Protein AF-A0A7C7U2G2-F1 (afdb_monomer_lite)

Secondary structure (DSSP, 8-state):
-PPPEEEEEEEE-TT-TT-EEEEEEEE-----TT------S-----HHHHHHHHHHHHHT-

Sequence (61 aa):
MSEPVSTQTMEVRKDKWSETRLVEGRIDAVLAENEVLLKIDRFALTANNISYAGAGDMLGY

Radius of gyration: 14.76 Å; chains: 1; bounding box: 26×23×39 Å

pLDDT: mean 91.47, std 6.23, range [62.06, 97.94]

Foldseek 3Di:
DADWDKDWDWDADLVHRVDIDIDIDTDDPDDDPPDDDDDDPDDDDDPVNVVCSVCVVVVVD

Structure (mmCIF, N/CA/C/O backbone):
data_AF-A0A7C7U2G2-F1
#
_entry.id   AF-A0A7C7U2G2-F1
#
loop_
_atom_site.group_PDB
_atom_site.id
_atom_site.type_symbol
_atom_site.label_atom_id
_atom_site.label_alt_id
_atom_site.label_comp_id
_atom_site.label_asym_id
_atom_site.label_entity_id
_atom_site.label_seq_id
_atom_site.pdbx_PDB_ins_code
_atom_site.Cartn_x
_atom_site.Cartn_y
_atom_site.Cartn_z
_atom_site.occupancy
_atom_site.B_iso_or_equiv
_atom_site.auth_seq_id
_atom_site.auth_comp_id
_atom_site.auth_asym_id
_atom_site.auth_atom_id
_atom_site.pdbx_PDB_model_num
ATOM 1 N N . MET A 1 1 ? -3.088 10.579 22.403 1.00 62.06 1 MET A N 1
ATOM 2 C CA . MET A 1 1 ? -2.418 10.457 21.094 1.00 62.06 1 MET A CA 1
ATOM 3 C C . MET A 1 1 ? -2.302 8.978 20.812 1.00 62.06 1 MET A C 1
ATOM 5 O O . MET A 1 1 ? -1.919 8.254 21.725 1.00 62.06 1 MET A O 1
ATOM 9 N N . SER A 1 2 ? -2.724 8.531 19.634 1.00 74.38 2 SER A N 1
ATOM 10 C CA . SER A 1 2 ? -2.567 7.139 19.210 1.00 74.38 2 SER A CA 1
ATOM 11 C C . SER A 1 2 ? -1.080 6.830 19.025 1.00 74.38 2 SER A C 1
ATOM 13 O O . SER A 1 2 ? -0.325 7.710 18.613 1.00 74.38 2 SER A O 1
ATOM 15 N N . GLU A 1 3 ? -0.639 5.609 19.323 1.00 85.69 3 GLU A N 1
ATOM 16 C CA . GLU A 1 3 ? 0.728 5.210 18.977 1.00 85.69 3 GLU A CA 1
ATOM 17 C C . GLU A 1 3 ? 0.855 5.013 17.455 1.00 85.69 3 GLU A C 1
ATOM 19 O O . GLU A 1 3 ? -0.066 4.463 16.842 1.00 85.69 3 GLU A O 1
ATOM 24 N N . PRO A 1 4 ? 1.975 5.428 16.829 1.00 91.06 4 PRO A N 1
ATOM 25 C CA . PRO A 1 4 ? 2.206 5.190 15.410 1.00 91.06 4 PRO A CA 1
ATOM 26 C C . PRO A 1 4 ? 2.203 3.699 15.065 1.00 91.06 4 PRO A C 1
ATOM 28 O O . PRO A 1 4 ? 2.831 2.883 15.743 1.00 91.06 4 PRO A O 1
ATOM 31 N N . VAL A 1 5 ? 1.555 3.346 13.958 1.00 94.94 5 VAL A N 1
ATOM 32 C CA . VAL A 1 5 ? 1.429 1.962 13.488 1.00 94.94 5 VAL A CA 1
ATOM 33 C C . VAL A 1 5 ? 2.496 1.678 12.440 1.00 94.94 5 VAL A C 1
ATOM 35 O O . VAL A 1 5 ? 2.698 2.456 11.508 1.00 94.94 5 VAL A O 1
ATOM 38 N N . SER A 1 6 ? 3.191 0.548 12.586 1.00 95.50 6 SER A N 1
ATOM 39 C CA . SER A 1 6 ? 4.161 0.097 11.583 1.00 95.50 6 SER A CA 1
ATOM 40 C C . SER A 1 6 ? 3.439 -0.445 10.352 1.00 95.50 6 SER A C 1
ATOM 42 O O . SER A 1 6 ? 2.449 -1.166 10.468 1.00 95.50 6 SER A O 1
ATOM 44 N N . THR A 1 7 ? 3.941 -0.102 9.174 1.00 96.19 7 THR A N 1
ATOM 45 C CA . THR A 1 7 ? 3.359 -0.466 7.880 1.00 96.19 7 THR A CA 1
ATOM 46 C C . THR A 1 7 ? 4.432 -1.000 6.948 1.00 96.19 7 THR A C 1
ATOM 48 O O . THR A 1 7 ? 5.625 -0.762 7.143 1.00 96.19 7 THR A O 1
ATOM 51 N N . GLN A 1 8 ? 3.993 -1.724 5.925 1.00 96.38 8 GLN A N 1
ATOM 52 C CA . GLN A 1 8 ? 4.833 -2.122 4.811 1.00 96.38 8 GLN A CA 1
ATOM 53 C C . GLN A 1 8 ? 4.107 -1.779 3.514 1.00 96.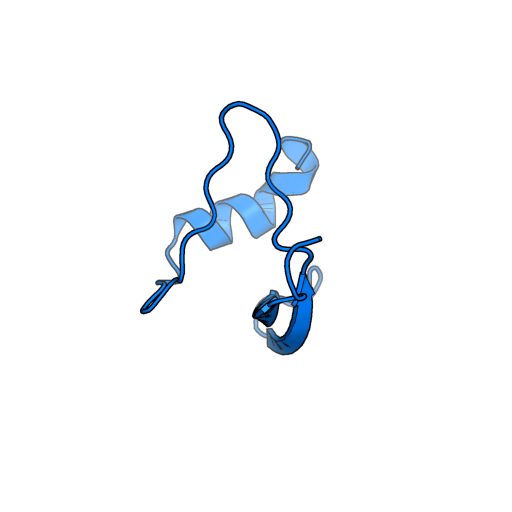38 8 GLN A C 1
ATOM 55 O O . GLN A 1 8 ? 2.951 -2.163 3.329 1.00 96.38 8 GLN A O 1
ATOM 60 N N . THR A 1 9 ? 4.793 -1.078 2.620 1.00 95.88 9 THR A N 1
ATOM 61 C CA . THR A 1 9 ? 4.247 -0.639 1.334 1.00 95.88 9 THR A CA 1
ATOM 62 C C . THR A 1 9 ? 4.995 -1.325 0.205 1.00 95.88 9 THR A C 1
ATOM 64 O O . THR A 1 9 ? 6.226 -1.320 0.180 1.00 95.88 9 THR A O 1
ATOM 67 N N . MET A 1 10 ? 4.259 -1.905 -0.744 1.00 94.88 10 MET A N 1
ATOM 68 C CA . MET A 1 10 ? 4.835 -2.368 -2.003 1.00 94.88 10 MET A CA 1
ATOM 69 C C . MET A 1 10 ? 4.853 -1.214 -3.000 1.00 94.88 10 MET A C 1
ATOM 71 O O . MET A 1 10 ? 3.805 -0.754 -3.446 1.00 94.88 10 MET A O 1
ATOM 75 N N . GLU A 1 11 ? 6.046 -0.761 -3.361 1.00 94.69 11 GLU A N 1
ATOM 76 C CA . GLU A 1 11 ? 6.245 0.320 -4.320 1.00 94.69 11 GLU A CA 1
ATOM 77 C C . GLU A 1 11 ? 6.718 -0.242 -5.660 1.00 94.69 11 GLU A C 1
ATOM 79 O O . GLU A 1 11 ? 7.569 -1.134 -5.704 1.00 94.69 11 GLU A O 1
ATOM 84 N N . VAL A 1 12 ? 6.181 0.302 -6.753 1.00 93.25 12 VAL A N 1
ATOM 85 C CA . VAL A 1 12 ? 6.552 -0.039 -8.132 1.00 93.25 12 VAL A CA 1
ATOM 86 C C . VAL A 1 12 ? 7.295 1.143 -8.738 1.00 93.25 12 VAL A C 1
ATOM 88 O O . VAL A 1 12 ? 6.856 2.289 -8.630 1.00 93.25 12 VAL A O 1
ATOM 91 N N . ARG A 1 13 ? 8.425 0.886 -9.393 1.00 93.44 13 ARG A N 1
ATOM 92 C CA . ARG A 1 13 ? 9.214 1.940 -10.024 1.00 93.44 13 ARG A CA 1
ATOM 93 C C . ARG A 1 13 ? 8.517 2.449 -11.296 1.00 93.44 13 ARG A C 1
ATOM 95 O O . ARG A 1 13 ? 8.273 1.681 -12.224 1.00 93.44 13 ARG A O 1
ATOM 102 N N . LYS A 1 14 ? 8.224 3.754 -11.354 1.00 90.00 14 LYS A N 1
ATOM 103 C CA . LYS A 1 14 ? 7.388 4.386 -12.396 1.00 90.00 14 LYS A CA 1
ATOM 104 C C . LYS A 1 14 ? 7.888 4.184 -13.834 1.00 90.00 14 LYS A C 1
ATOM 106 O O . LYS A 1 14 ? 7.081 3.945 -14.724 1.00 90.00 14 LYS A O 1
ATOM 111 N N . ASP A 1 15 ? 9.196 4.260 -14.062 1.00 91.06 15 ASP A N 1
ATOM 112 C CA . ASP A 1 15 ? 9.841 4.088 -15.374 1.00 91.06 15 ASP A CA 1
ATOM 113 C C . ASP A 1 15 ? 10.190 2.622 -15.694 1.00 91.06 15 ASP A C 1
ATOM 115 O O . ASP A 1 15 ? 10.647 2.323 -16.797 1.00 91.06 15 ASP A O 1
ATOM 119 N N . LYS A 1 16 ? 9.989 1.692 -14.747 1.00 93.88 16 LYS A N 1
ATOM 120 C CA . LYS A 1 16 ? 10.322 0.273 -14.918 1.00 93.88 16 LYS A CA 1
ATOM 121 C C . LYS A 1 16 ? 9.466 -0.623 -14.020 1.00 93.88 16 LYS A C 1
ATOM 123 O O . LYS A 1 16 ? 9.897 -1.052 -12.956 1.00 93.88 16 LYS A O 1
ATOM 128 N N . TRP A 1 17 ? 8.261 -0.954 -14.480 1.00 90.69 17 TRP A N 1
ATOM 129 C CA . TRP A 1 17 ? 7.223 -1.605 -13.660 1.00 90.69 17 TRP A CA 1
ATOM 130 C C . TRP A 1 17 ? 7.557 -3.013 -13.157 1.00 90.69 17 TRP A C 1
ATOM 132 O O . TRP A 1 17 ? 6.920 -3.503 -12.231 1.00 90.69 17 TRP A O 1
ATOM 142 N N . SER A 1 18 ? 8.559 -3.669 -13.743 1.00 91.44 18 SER A N 1
ATOM 143 C CA . SER A 1 18 ? 9.078 -4.943 -13.238 1.00 91.44 18 SER A CA 1
ATOM 144 C C . SER A 1 18 ? 9.948 -4.788 -11.984 1.00 91.44 18 SER A C 1
ATOM 146 O O . SER A 1 18 ? 10.309 -5.788 -11.373 1.00 91.44 18 SER A O 1
ATOM 148 N N . GLU A 1 19 ? 10.352 -3.565 -11.631 1.00 95.94 19 GLU A N 1
ATOM 149 C CA . GLU A 1 19 ? 11.118 -3.275 -10.420 1.00 95.94 19 GLU A CA 1
ATOM 150 C C . GLU A 1 19 ? 10.179 -2.851 -9.291 1.00 95.94 19 GLU A C 1
ATOM 152 O O . GLU A 1 19 ? 9.514 -1.814 -9.358 1.00 95.94 19 GLU A O 1
ATOM 157 N N . THR A 1 20 ? 10.162 -3.655 -8.231 1.00 95.50 20 THR A N 1
ATOM 158 C CA . THR A 1 20 ? 9.353 -3.423 -7.033 1.00 95.50 20 THR A CA 1
ATOM 159 C C . THR A 1 20 ? 10.209 -3.473 -5.779 1.00 95.50 20 THR A C 1
ATOM 161 O O . THR A 1 20 ? 11.199 -4.205 -5.733 1.00 95.50 20 THR A O 1
ATOM 164 N N . ARG A 1 21 ? 9.796 -2.766 -4.728 1.00 96.81 21 ARG A N 1
ATOM 165 C CA . ARG A 1 21 ? 10.399 -2.876 -3.393 1.00 96.81 21 ARG A CA 1
ATOM 166 C C . ARG A 1 21 ? 9.337 -2.911 -2.304 1.00 96.81 21 ARG A C 1
ATOM 168 O O . ARG A 1 21 ? 8.244 -2.386 -2.490 1.00 96.81 21 ARG A O 1
ATOM 175 N N . LEU A 1 22 ? 9.689 -3.502 -1.168 1.00 96.88 22 LEU A N 1
ATOM 176 C CA . LEU A 1 22 ? 8.928 -3.372 0.069 1.00 96.88 22 LEU A CA 1
ATOM 177 C C . LEU A 1 22 ? 9.612 -2.324 0.943 1.00 96.88 22 LEU A C 1
ATOM 179 O O . LEU A 1 22 ? 10.814 -2.417 1.187 1.00 96.88 22 LEU A O 1
ATOM 183 N N . VAL A 1 23 ? 8.851 -1.328 1.382 1.00 97.94 23 VAL A N 1
ATOM 184 C CA . VAL A 1 23 ? 9.332 -0.241 2.238 1.00 97.94 23 VAL A CA 1
ATOM 185 C C . VAL A 1 23 ? 8.629 -0.337 3.579 1.00 97.94 23 VAL A C 1
ATOM 187 O O . VAL A 1 23 ? 7.401 -0.353 3.636 1.00 97.94 23 VAL A O 1
ATOM 190 N N . GLU A 1 24 ? 9.408 -0.418 4.653 1.00 97.88 24 GLU A N 1
ATOM 191 C CA . GLU A 1 24 ? 8.888 -0.306 6.012 1.00 97.88 24 GLU A CA 1
ATOM 192 C C . GLU A 1 24 ? 8.643 1.164 6.355 1.00 97.88 24 GLU A C 1
ATOM 194 O O . GLU A 1 24 ? 9.449 2.039 6.033 1.00 97.88 24 GLU A O 1
ATOM 199 N N . GLY A 1 25 ? 7.531 1.436 7.026 1.00 95.69 25 GLY A N 1
ATOM 200 C CA . GLY A 1 25 ? 7.138 2.784 7.405 1.00 95.69 25 GLY A CA 1
ATOM 201 C C . GLY A 1 25 ? 6.375 2.820 8.718 1.00 95.69 25 GLY A C 1
ATOM 202 O O . GLY A 1 25 ? 6.055 1.793 9.320 1.00 95.69 25 GLY A O 1
ATOM 203 N N . ARG A 1 26 ? 6.060 4.033 9.165 1.00 95.75 26 ARG A N 1
ATOM 204 C CA . ARG A 1 26 ? 5.169 4.282 10.299 1.00 95.75 26 ARG A CA 1
ATOM 205 C C . ARG A 1 26 ? 4.140 5.324 9.900 1.00 95.75 26 ARG A C 1
ATOM 207 O O . ARG A 1 26 ? 4.507 6.332 9.304 1.00 95.75 26 ARG A O 1
ATOM 214 N N . ILE A 1 27 ? 2.884 5.077 10.240 1.00 92.81 27 ILE A N 1
ATOM 215 C CA . ILE A 1 27 ? 1.783 6.021 10.039 1.00 92.81 27 ILE A CA 1
ATOM 216 C C . ILE A 1 27 ? 1.224 6.449 11.391 1.00 92.81 27 ILE A C 1
ATOM 218 O O . ILE A 1 27 ? 1.299 5.690 12.360 1.00 92.81 27 ILE A O 1
ATOM 222 N N . ASP A 1 28 ? 0.667 7.654 11.459 1.00 91.00 28 ASP A N 1
ATOM 223 C CA . ASP A 1 28 ? -0.140 8.048 12.610 1.00 91.00 28 ASP A CA 1
ATOM 224 C C . ASP A 1 28 ? -1.445 7.232 12.616 1.00 91.00 28 ASP A C 1
ATOM 226 O O . ASP A 1 28 ? -1.988 6.892 11.565 1.00 91.00 28 ASP A O 1
ATOM 230 N N . ALA A 1 29 ? -1.921 6.886 13.807 1.00 90.25 29 ALA A N 1
ATOM 231 C CA . ALA A 1 29 ? -3.198 6.216 14.019 1.00 90.25 29 ALA A CA 1
ATOM 232 C C . ALA A 1 29 ? -4.261 7.165 14.597 1.00 90.25 29 ALA A C 1
ATOM 234 O O . ALA A 1 29 ? -5.289 6.718 15.108 1.00 90.25 29 ALA A O 1
ATOM 235 N N . VAL A 1 30 ? -4.013 8.475 14.592 1.00 93.19 30 VAL A N 1
ATOM 236 C CA . VAL A 1 30 ? -5.047 9.489 14.814 1.00 93.19 30 VAL A CA 1
ATOM 237 C C . VAL A 1 30 ? -5.925 9.571 13.565 1.00 93.19 30 VAL A C 1
ATOM 239 O O . VAL A 1 30 ? -5.426 9.791 12.468 1.00 93.19 30 VAL A O 1
ATOM 242 N N . LEU A 1 31 ? -7.233 9.393 13.750 1.00 92.50 31 LEU A N 1
ATOM 243 C CA . LEU A 1 31 ? -8.238 9.443 12.688 1.00 92.50 31 LEU A CA 1
ATOM 244 C C . LEU A 1 31 ? -9.049 10.734 12.789 1.00 92.50 31 LEU A C 1
ATOM 246 O O . LEU A 1 31 ? -9.413 11.153 13.893 1.00 92.50 31 LEU A O 1
ATOM 250 N N . ALA A 1 32 ? -9.346 11.346 11.645 1.00 94.25 32 ALA A N 1
ATOM 251 C CA . ALA A 1 32 ? -10.307 12.434 11.547 1.00 94.25 32 ALA A CA 1
ATOM 252 C C . ALA A 1 32 ? -11.753 11.911 11.597 1.00 94.25 32 ALA A C 1
ATOM 254 O O . ALA A 1 32 ? -12.025 10.706 11.592 1.00 94.25 32 ALA A O 1
ATOM 255 N N . GLU A 1 33 ? -12.711 12.837 11.648 1.00 96.88 33 GLU A N 1
ATOM 256 C CA . GLU A 1 33 ? -14.124 12.484 11.544 1.00 96.88 33 GLU A CA 1
ATOM 257 C C . GLU A 1 33 ? -14.389 11.748 10.219 1.00 96.88 33 GLU A C 1
ATOM 259 O O . GLU A 1 33 ? -14.003 12.219 9.150 1.00 96.88 33 GLU A O 1
ATOM 264 N N . ASN A 1 34 ? -15.077 10.605 10.299 1.00 97.12 34 ASN A N 1
ATOM 265 C CA . ASN A 1 34 ? -15.395 9.710 9.177 1.00 97.12 34 ASN A CA 1
ATOM 266 C C . ASN A 1 34 ? -14.210 8.938 8.564 1.00 97.12 34 ASN A C 1
ATOM 268 O O . ASN A 1 34 ? -14.363 8.354 7.490 1.00 97.12 34 ASN A O 1
ATOM 272 N N . GLU A 1 35 ? -13.065 8.859 9.243 1.00 95.50 35 GLU A N 1
ATOM 273 C CA . GLU A 1 35 ? -11.963 7.981 8.838 1.00 95.50 35 GLU A CA 1
ATOM 274 C C . GLU A 1 35 ? -11.964 6.646 9.592 1.00 95.50 35 GLU A C 1
ATOM 276 O O . GLU A 1 35 ? -12.403 6.535 10.738 1.00 95.50 35 GLU A O 1
ATOM 281 N N . VAL A 1 36 ? -11.4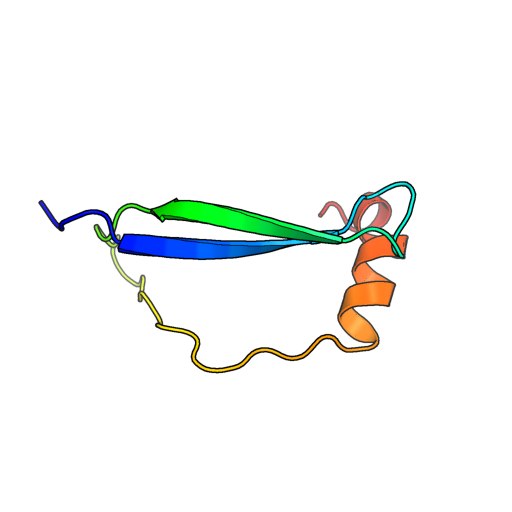26 5.613 8.940 1.00 94.50 36 VAL A N 1
ATOM 282 C CA . VAL A 1 36 ? -11.184 4.297 9.538 1.00 94.50 36 VAL A CA 1
ATOM 283 C C . VAL A 1 36 ? -9.789 3.806 9.170 1.00 94.50 36 VAL A C 1
ATOM 285 O O . VAL A 1 36 ? -9.341 3.981 8.038 1.00 94.50 36 VAL A O 1
ATOM 288 N N . LEU A 1 37 ? -9.118 3.142 10.113 1.00 93.88 37 LEU A N 1
ATOM 289 C CA . LEU A 1 37 ? -7.855 2.453 9.864 1.00 93.88 37 LEU A CA 1
ATOM 290 C C . LEU A 1 37 ? -8.102 0.951 9.741 1.00 93.88 37 LEU A C 1
ATOM 292 O O . LEU A 1 37 ? -8.607 0.319 10.669 1.00 93.88 37 LEU A O 1
ATOM 296 N N . LEU A 1 38 ? -7.719 0.376 8.603 1.00 94.31 38 LEU A N 1
ATOM 297 C CA . LEU A 1 38 ? -7.859 -1.051 8.335 1.00 94.31 38 LEU A CA 1
ATOM 298 C C . LEU A 1 38 ? -6.491 -1.727 8.314 1.00 94.31 38 LEU A C 1
ATOM 300 O O . LEU A 1 38 ? -5.574 -1.287 7.622 1.00 94.31 38 LEU A O 1
ATOM 304 N N . LYS A 1 39 ? -6.378 -2.851 9.023 1.00 94.56 39 LYS A N 1
ATOM 305 C CA 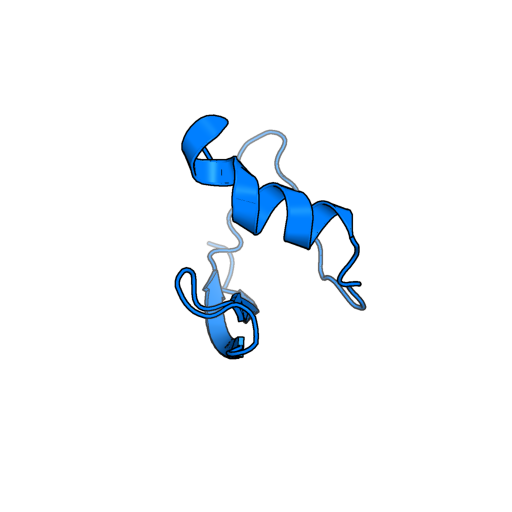. LYS A 1 39 ? -5.252 -3.766 8.849 1.00 94.56 39 LYS A CA 1
ATOM 306 C C . LYS A 1 39 ? -5.523 -4.650 7.635 1.00 94.56 39 LYS A C 1
ATOM 308 O O . LYS A 1 39 ? -6.496 -5.399 7.615 1.00 94.56 39 LYS A O 1
ATOM 313 N N . ILE A 1 40 ? -4.650 -4.571 6.638 1.00 94.69 40 ILE A N 1
ATOM 314 C CA . ILE A 1 40 ? -4.739 -5.398 5.435 1.00 94.69 40 ILE A CA 1
ATOM 315 C C . ILE A 1 40 ? -3.984 -6.706 5.671 1.00 94.69 40 ILE A C 1
ATOM 317 O O . ILE A 1 40 ? -2.766 -6.698 5.820 1.00 94.69 40 ILE A O 1
ATOM 321 N N . ASP A 1 41 ? -4.697 -7.834 5.682 1.00 95.19 41 ASP A N 1
ATOM 322 C CA . ASP A 1 41 ? -4.064 -9.154 5.816 1.00 95.19 41 ASP A CA 1
ATOM 323 C C . ASP A 1 41 ? -3.569 -9.705 4.471 1.00 95.19 41 ASP A C 1
ATOM 325 O O . ASP A 1 41 ? -2.584 -10.441 4.414 1.00 95.19 41 ASP A O 1
ATOM 329 N N . ARG A 1 42 ? -4.263 -9.373 3.373 1.00 94.12 42 ARG A N 1
ATOM 330 C CA . ARG A 1 42 ? -3.909 -9.774 2.004 1.00 94.12 42 ARG A CA 1
ATOM 331 C C . ARG A 1 42 ? -4.306 -8.685 1.018 1.00 94.12 42 ARG A C 1
ATOM 333 O O . ARG A 1 42 ? -5.389 -8.118 1.130 1.00 94.12 42 ARG A O 1
ATOM 340 N N . PHE A 1 43 ? -3.463 -8.456 0.020 1.00 92.00 43 PHE A N 1
ATOM 341 C CA . PHE A 1 43 ? -3.772 -7.616 -1.133 1.00 92.00 43 PHE A CA 1
ATOM 342 C C . PHE A 1 43 ? -3.415 -8.367 -2.422 1.00 92.00 43 PHE A C 1
ATOM 344 O O . PHE A 1 43 ? -2.620 -9.308 -2.396 1.00 92.00 43 PHE A O 1
ATOM 351 N 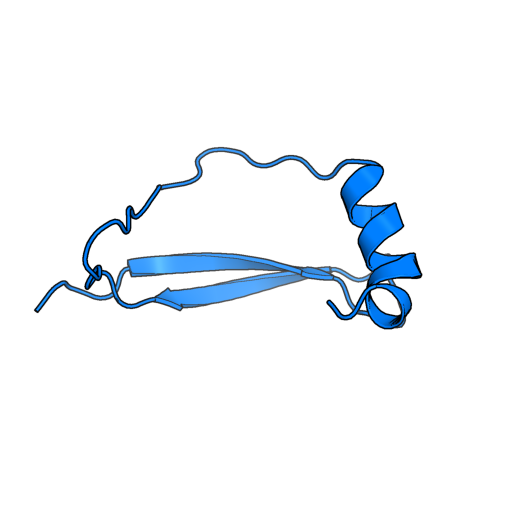N . ALA A 1 44 ? -4.017 -7.972 -3.541 1.00 92.12 44 ALA A N 1
ATOM 352 C CA . ALA A 1 44 ? -3.762 -8.566 -4.848 1.00 92.12 44 ALA A CA 1
ATOM 353 C C . ALA A 1 44 ? -3.356 -7.483 -5.849 1.00 92.12 44 ALA A C 1
ATOM 355 O O . ALA A 1 44 ? -3.949 -6.405 -5.874 1.00 92.12 44 ALA A O 1
ATOM 356 N N . LEU A 1 45 ? -2.376 -7.797 -6.698 1.00 89.56 45 LEU A N 1
ATOM 357 C CA . LEU A 1 45 ? -2.062 -7.004 -7.880 1.00 89.56 45 LEU A CA 1
ATOM 358 C C . LEU A 1 45 ? -2.918 -7.506 -9.048 1.00 89.56 45 LEU A C 1
ATOM 360 O O . LEU A 1 45 ? -2.903 -8.692 -9.374 1.00 89.56 45 LEU A O 1
ATOM 364 N N . THR A 1 46 ? -3.670 -6.605 -9.669 1.00 93.38 46 THR A N 1
ATOM 365 C CA . THR A 1 46 ? -4.608 -6.915 -10.756 1.00 93.38 46 THR A CA 1
ATOM 366 C C . THR A 1 46 ? -4.265 -6.131 -12.020 1.00 93.38 46 THR A C 1
ATOM 368 O O . THR A 1 46 ? -3.468 -5.192 -11.992 1.00 93.38 46 THR A O 1
ATOM 371 N N . ALA A 1 47 ? -4.913 -6.468 -13.139 1.00 92.88 47 ALA A N 1
ATOM 372 C CA . ALA A 1 47 ? -4.751 -5.732 -14.395 1.00 92.88 47 ALA A CA 1
ATOM 373 C C . ALA A 1 47 ? -5.064 -4.231 -14.250 1.00 92.88 47 ALA A C 1
ATOM 375 O O . ALA A 1 47 ? -4.412 -3.399 -14.874 1.00 92.88 47 ALA A O 1
ATOM 376 N N . ASN A 1 48 ? -6.008 -3.877 -13.376 1.00 90.56 48 ASN A N 1
ATOM 377 C CA . ASN A 1 48 ? -6.412 -2.494 -13.158 1.00 90.56 48 ASN A CA 1
ATOM 378 C C . ASN A 1 48 ? -5.283 -1.646 -12.529 1.00 90.56 48 ASN A C 1
ATOM 380 O O . ASN A 1 48 ? -5.100 -0.493 -12.913 1.00 90.56 48 ASN A O 1
ATOM 384 N N . ASN A 1 49 ? -4.439 -2.241 -11.673 1.00 91.06 49 ASN A N 1
ATOM 385 C CA . ASN A 1 49 ? -3.250 -1.568 -11.139 1.00 91.06 49 ASN A CA 1
ATOM 386 C C . ASN A 1 49 ? -2.240 -1.211 -12.245 1.00 91.06 49 ASN A C 1
ATOM 388 O O . ASN A 1 49 ? -1.624 -0.151 -12.191 1.00 91.06 49 ASN A O 1
ATOM 392 N N . ILE A 1 50 ? -2.094 -2.067 -13.263 1.00 89.62 50 ILE A N 1
ATOM 393 C CA . ILE A 1 50 ? -1.196 -1.820 -14.403 1.00 89.62 50 ILE A CA 1
ATOM 394 C C . ILE A 1 50 ? -1.776 -0.749 -15.329 1.00 89.62 50 ILE A C 1
ATOM 396 O O . ILE A 1 50 ? -1.054 0.142 -15.773 1.00 89.62 50 ILE A O 1
ATOM 400 N N . SER A 1 51 ? -3.087 -0.789 -15.584 1.00 89.44 51 SER A N 1
ATOM 401 C CA . SER A 1 51 ? -3.766 0.245 -16.371 1.00 89.44 51 SER A CA 1
ATOM 402 C C . SER A 1 51 ? -3.599 1.633 -15.749 1.00 89.44 51 SER A C 1
ATOM 404 O O . SER A 1 51 ? -3.280 2.578 -16.469 1.00 89.44 51 SER A O 1
ATOM 406 N N . TYR A 1 52 ? -3.729 1.760 -14.425 1.00 88.62 52 TYR A N 1
ATOM 407 C CA . TYR A 1 52 ? -3.477 3.031 -13.743 1.00 88.62 52 TYR A CA 1
ATOM 408 C C . TYR A 1 52 ? -2.002 3.417 -13.691 1.00 88.62 52 TYR A C 1
ATOM 410 O O . TYR A 1 52 ? -1.703 4.598 -13.808 1.00 88.62 52 TYR A O 1
ATOM 418 N N . ALA A 1 53 ? -1.069 2.468 -13.598 1.00 87.69 53 ALA A N 1
ATOM 419 C CA . ALA A 1 53 ? 0.353 2.795 -13.705 1.00 87.69 53 ALA A CA 1
ATOM 420 C C . ALA A 1 53 ? 0.706 3.418 -15.073 1.00 87.69 53 ALA A C 1
ATOM 422 O O . ALA A 1 53 ? 1.532 4.324 -15.139 1.00 87.69 53 ALA A O 1
ATOM 423 N N . GLY A 1 54 ? 0.064 2.960 -16.155 1.00 89.94 54 GLY A N 1
ATOM 424 C CA . GLY A 1 54 ? 0.278 3.486 -17.507 1.00 89.94 54 GLY A CA 1
ATOM 425 C C . GLY A 1 54 ? -0.482 4.774 -17.834 1.00 89.94 54 GLY A C 1
ATOM 426 O O . GLY A 1 54 ? 0.046 5.621 -18.548 1.00 89.94 54 GLY A O 1
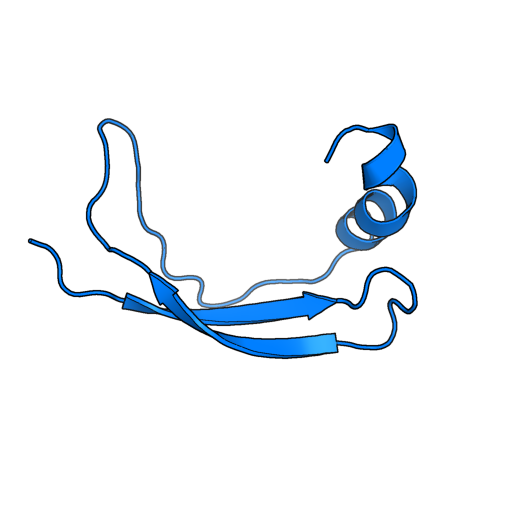ATOM 427 N N . ALA A 1 55 ? -1.711 4.925 -17.335 1.00 90.62 55 ALA A N 1
ATOM 428 C CA . ALA A 1 55 ? -2.583 6.058 -17.659 1.00 90.62 55 ALA A CA 1
ATOM 429 C C . ALA A 1 55 ? -2.693 7.107 -16.538 1.00 90.62 55 ALA A C 1
ATOM 431 O O . ALA A 1 55 ? -3.312 8.145 -16.753 1.00 90.62 55 ALA A O 1
ATOM 432 N N . GLY A 1 56 ? -2.121 6.861 -15.356 1.00 85.50 56 GLY A N 1
ATOM 433 C CA . GLY A 1 56 ? -2.305 7.690 -14.159 1.00 85.50 56 GLY A CA 1
ATOM 434 C C . GLY A 1 56 ? -1.954 9.158 -14.379 1.00 85.50 56 GLY A C 1
ATOM 435 O O . GLY A 1 56 ? -2.770 10.023 -14.078 1.00 85.50 56 GLY A O 1
ATOM 436 N N . ASP A 1 57 ? -0.828 9.424 -15.045 1.00 85.88 57 ASP A N 1
ATOM 437 C CA . ASP A 1 57 ? -0.405 10.789 -15.387 1.00 85.88 57 ASP A CA 1
ATOM 438 C C . ASP A 1 57 ? -1.428 11.519 -16.274 1.00 85.88 57 ASP A C 1
ATOM 440 O O . ASP A 1 57 ? -1.639 12.720 -16.128 1.00 85.88 57 ASP A O 1
ATOM 444 N N . MET A 1 58 ? -2.095 10.802 -17.186 1.00 89.25 58 MET A N 1
ATOM 445 C CA . MET A 1 58 ? -3.154 11.371 -18.029 1.00 89.25 58 MET A CA 1
ATOM 446 C C . MET A 1 58 ? -4.462 11.584 -17.259 1.00 89.25 58 MET A C 1
ATOM 448 O O . MET A 1 58 ? -5.247 12.459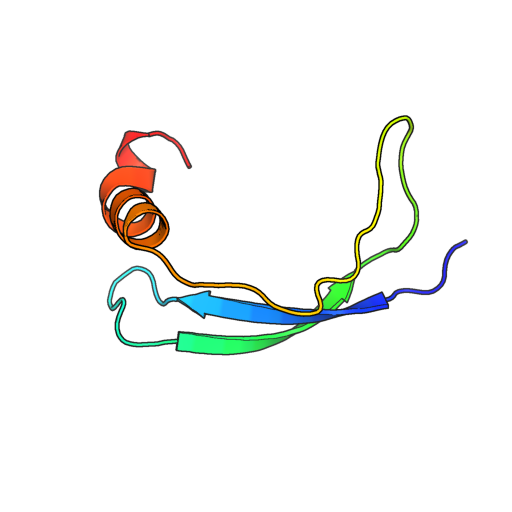 -17.616 1.00 89.25 58 MET A O 1
ATOM 452 N N . LEU A 1 59 ? -4.709 10.764 -16.236 1.00 87.19 59 LEU A N 1
ATOM 453 C CA . LEU A 1 59 ? -5.902 10.806 -15.389 1.00 87.19 59 LEU A CA 1
ATOM 454 C C . LEU A 1 59 ? -5.779 11.810 -14.229 1.00 87.19 59 LEU A C 1
ATOM 456 O O . LEU A 1 59 ? -6.791 12.131 -13.610 1.00 87.19 59 LEU A O 1
ATOM 460 N N . GLY A 1 60 ? -4.574 12.322 -13.960 1.00 81.62 60 GLY A N 1
ATOM 461 C CA . GLY A 1 60 ? -4.297 13.257 -12.867 1.00 81.62 60 GLY A CA 1
ATOM 462 C C . GLY A 1 60 ? -4.074 12.584 -11.509 1.00 81.62 60 GLY A C 1
ATOM 463 O O . GLY A 1 60 ? -4.354 13.207 -10.485 1.00 81.62 60 GLY A O 1
ATOM 464 N N . TYR A 1 61 ? -3.620 11.326 -11.507 1.00 70.31 61 TYR A N 1
ATOM 465 C CA . TYR A 1 61 ? -3.198 10.599 -10.303 1.00 70.31 61 TYR A CA 1
ATOM 466 C C . TYR A 1 61 ? -1.734 10.844 -9.938 1.00 70.31 61 TYR A C 1
ATOM 468 O O . TYR A 1 61 ? -0.928 11.138 -10.849 1.00 70.31 61 TYR A O 1
#